Protein AF-A0A0F9K033-F1 (afdb_monomer_lite)

Organism: NCBI:txid412755

Foldseek 3Di:
DDPPPPPPVVVVVVVVVLVVLLVVLVVLVVQLVVCVVVVPLVSLLVSLVVLLVSLLVQDDPVLNVVVVVLNVVLVVVVVVVVVVCVVPVPDDDPVNVVSSVVSVVVSVVSCVVRVSHDDDPVVVVVVVVVPD

Radius of gyration: 19.51 Å; chains: 1; bounding box: 50×34×59 Å

Secondary structure (DSSP, 8-state):
-------HHHHHHHHHHHHHHHHHHHHHHHHHHHHHHTT-HHHHHHHHHHHHHHHHTTS-HHHHHHHHHHHHHHHHHHHHHHHHHTT-TT---HHHHHHHHHHHHHHHHHHHHTT-SPPPHHHHHHHTTTT-

Sequence (132 aa):
MKEDYFSFEGEQSEFNAAIATLMRIDKIKKAMAHATISNNYEMKFMILKSYYFELVGILKDEDEKEQNKKLKAITDNYFKYLVVLKKDKRFVSRGLVESFDEWEMELRNLEQKYGMNLPKKEDARFALMSTK

pLDDT: mean 78.83, std 16.29, range [37.22, 95.38]

Structure (mmCIF, N/CA/C/O backbone):
data_AF-A0A0F9K033-F1
#
_entry.id   AF-A0A0F9K033-F1
#
loop_
_atom_site.group_PDB
_atom_site.id
_atom_site.type_symbol
_atom_site.label_atom_id
_atom_site.label_alt_id
_atom_site.label_comp_id
_atom_site.label_asym_id
_atom_site.label_entity_id
_atom_site.label_seq_id
_atom_site.pdbx_PDB_ins_code
_atom_site.Cartn_x
_atom_site.Cartn_y
_atom_site.Cartn_z
_atom_site.occupancy
_atom_site.B_iso_or_equiv
_atom_site.auth_seq_id
_atom_site.auth_comp_id
_atom_site.auth_asym_id
_atom_site.auth_atom_id
_atom_site.pdbx_PDB_model_num
ATOM 1 N N . MET A 1 1 ? -35.128 8.870 34.242 1.00 40.56 1 MET A N 1
ATOM 2 C CA . MET A 1 1 ? -33.970 8.120 33.720 1.00 40.56 1 MET A CA 1
ATOM 3 C C . MET A 1 1 ? -34.102 8.116 32.213 1.00 40.56 1 MET A C 1
ATOM 5 O O . MET A 1 1 ? -35.165 7.741 31.740 1.00 40.56 1 MET A O 1
ATOM 9 N N . LYS A 1 2 ? -33.117 8.646 31.483 1.00 40.88 2 LYS A N 1
ATOM 10 C CA . LYS A 1 2 ? -33.047 8.457 30.031 1.00 40.88 2 LYS A CA 1
ATOM 11 C C . LYS A 1 2 ? -32.375 7.106 29.829 1.00 40.88 2 LYS A C 1
ATOM 13 O O . LYS A 1 2 ? -31.282 6.908 30.344 1.00 40.88 2 LYS A O 1
ATOM 18 N N . GLU A 1 3 ? -33.083 6.177 29.209 1.00 46.81 3 GLU A N 1
ATOM 19 C CA . GLU A 1 3 ? -32.511 4.906 28.787 1.00 46.81 3 GLU A CA 1
ATOM 20 C C . GLU A 1 3 ? -31.555 5.203 27.633 1.00 46.81 3 GLU A C 1
ATOM 22 O O . GLU A 1 3 ? -31.975 5.674 26.573 1.00 46.81 3 GLU A O 1
ATOM 27 N N . ASP A 1 4 ? -30.264 4.993 27.872 1.00 46.75 4 ASP A N 1
ATOM 28 C CA . ASP A 1 4 ? -29.248 4.973 26.831 1.00 46.75 4 ASP A CA 1
ATOM 29 C C . ASP A 1 4 ? -29.510 3.742 25.953 1.00 46.75 4 ASP A C 1
ATOM 31 O O . ASP A 1 4 ? -29.077 2.630 26.255 1.00 46.75 4 ASP A O 1
ATOM 35 N N . TYR A 1 5 ? -30.267 3.931 24.869 1.00 45.34 5 TYR A N 1
ATOM 36 C CA . TYR A 1 5 ? -30.338 2.972 23.769 1.00 45.34 5 TYR A CA 1
ATOM 37 C C . TYR A 1 5 ? -28.967 2.939 23.085 1.00 45.34 5 TYR A C 1
ATOM 39 O O . TYR A 1 5 ? -28.730 3.629 22.095 1.00 45.34 5 TYR A O 1
ATOM 47 N N . PHE A 1 6 ? -28.045 2.150 23.634 1.00 48.50 6 PHE A N 1
ATOM 48 C CA . PHE A 1 6 ? -26.858 1.686 22.924 1.00 48.50 6 PHE A CA 1
ATOM 49 C C . PHE A 1 6 ? -27.340 0.966 21.654 1.00 48.50 6 PHE A C 1
ATOM 51 O O . PHE A 1 6 ? -27.905 -0.128 21.725 1.00 48.50 6 PHE A O 1
ATOM 58 N N . SER A 1 7 ? -27.233 1.614 20.490 1.00 57.00 7 SER A N 1
ATOM 59 C CA . SER A 1 7 ? -27.769 1.069 19.243 1.00 57.00 7 SER A CA 1
ATOM 60 C C . SER A 1 7 ? -26.866 -0.056 18.739 1.00 57.00 7 SER A C 1
ATOM 62 O O . SER A 1 7 ? -25.903 0.182 18.010 1.00 57.00 7 SER A O 1
ATOM 64 N N . PHE A 1 8 ? -27.214 -1.283 19.112 1.00 57.59 8 PHE A N 1
ATOM 65 C CA . PHE A 1 8 ? -26.599 -2.540 18.674 1.00 57.59 8 PHE A CA 1
ATOM 66 C C . PHE A 1 8 ? -26.348 -2.614 17.149 1.00 57.59 8 PHE A C 1
ATOM 68 O O . PHE A 1 8 ? -25.375 -3.213 16.699 1.00 57.59 8 PHE A O 1
ATOM 75 N N . GLU A 1 9 ? -27.181 -1.951 16.339 1.00 62.56 9 GLU A N 1
ATOM 76 C CA . GLU A 1 9 ? -27.022 -1.872 14.878 1.00 62.56 9 GLU A CA 1
ATOM 77 C C . GLU A 1 9 ? -25.778 -1.084 14.426 1.00 62.56 9 GLU A C 1
ATOM 79 O O . GLU A 1 9 ? -25.149 -1.447 13.430 1.00 62.56 9 GLU A O 1
ATOM 84 N N . GLY A 1 10 ? -25.397 -0.028 15.154 1.00 68.25 10 GLY A N 1
ATOM 85 C CA . GLY A 1 10 ? -24.208 0.776 14.852 1.00 68.25 10 GLY A CA 1
ATOM 86 C C . GLY A 1 10 ? -22.922 -0.019 15.074 1.00 68.25 10 GLY A C 1
ATOM 87 O O . GLY A 1 10 ? -22.090 -0.118 14.175 1.00 68.25 10 GLY A O 1
ATOM 88 N N . GLU A 1 11 ? -22.824 -0.688 16.223 1.00 69.50 11 GLU A N 1
ATOM 89 C CA . GLU A 1 11 ? -21.682 -1.544 16.573 1.00 69.50 11 GLU A CA 1
ATOM 90 C C . GLU A 1 11 ? -21.543 -2.734 15.612 1.00 69.50 11 GLU A C 1
ATOM 92 O O . GLU A 1 11 ? -20.439 -3.086 15.189 1.00 69.50 11 GLU A O 1
ATOM 97 N N . GLN A 1 12 ? -22.663 -3.334 15.196 1.00 71.62 12 GLN A N 1
ATOM 98 C CA . GLN A 1 12 ? -22.655 -4.423 14.220 1.00 71.62 12 GLN A CA 1
ATOM 99 C C . GLN A 1 12 ? -22.209 -3.951 12.825 1.00 71.62 12 GLN A C 1
ATOM 101 O O . GLN A 1 12 ? -21.504 -4.677 12.118 1.00 71.62 12 GLN A O 1
ATOM 106 N N . SER A 1 13 ? -22.595 -2.738 12.422 1.00 75.56 13 SER A N 1
ATOM 107 C CA . SER A 1 13 ? -22.152 -2.121 11.166 1.00 75.56 13 SER A CA 1
ATOM 108 C C . SER A 1 13 ? -20.645 -1.846 11.172 1.00 75.56 13 SER A C 1
ATOM 110 O O . SER A 1 13 ? -19.942 -2.234 10.235 1.00 75.56 13 SER A O 1
ATOM 112 N N . GLU A 1 14 ? -20.128 -1.263 12.256 1.00 75.69 14 GLU A N 1
ATOM 113 C CA . GLU A 1 14 ? -18.697 -0.994 12.442 1.00 75.69 14 GLU A CA 1
ATOM 114 C C . GLU A 1 14 ? -17.869 -2.285 12.451 1.00 75.69 14 GLU A C 1
ATOM 116 O O . GLU A 1 14 ? -16.848 -2.381 11.763 1.00 75.69 14 GLU A O 1
ATOM 121 N N . PHE A 1 15 ? -18.350 -3.321 13.143 1.00 76.19 15 PHE A N 1
ATOM 122 C CA . PHE A 1 15 ? -17.725 -4.641 13.142 1.00 76.19 15 PHE A CA 1
ATOM 123 C C . PHE A 1 15 ? -17.668 -5.249 11.732 1.00 76.19 15 PHE A C 1
ATOM 125 O O . PHE A 1 15 ? -16.610 -5.692 11.278 1.00 76.19 15 PHE A O 1
ATOM 132 N N . ASN A 1 16 ? -18.783 -5.233 10.996 1.00 78.75 16 ASN A N 1
ATOM 133 C CA . ASN A 1 16 ? -18.834 -5.751 9.628 1.00 78.75 16 ASN A CA 1
ATOM 134 C C . ASN A 1 16 ? -17.913 -4.969 8.679 1.00 78.75 16 ASN A C 1
ATOM 136 O O . ASN A 1 16 ? -17.264 -5.570 7.817 1.00 78.75 16 ASN A O 1
ATOM 140 N N . ALA A 1 17 ? -17.820 -3.647 8.846 1.00 82.31 17 ALA A N 1
ATOM 141 C CA . ALA A 1 17 ? -16.908 -2.804 8.080 1.00 82.31 17 ALA A CA 1
ATOM 142 C C . ALA A 1 17 ? -15.441 -3.172 8.351 1.00 82.31 17 ALA A C 1
ATOM 144 O O . ALA A 1 17 ? -14.673 -3.346 7.401 1.00 82.31 17 ALA A O 1
ATOM 145 N N . ALA A 1 18 ? -15.071 -3.381 9.619 1.00 80.25 18 ALA A N 1
ATOM 146 C CA . ALA A 1 18 ? -13.731 -3.819 10.005 1.00 80.25 18 ALA A CA 1
ATOM 147 C C . ALA A 1 18 ? -13.375 -5.191 9.401 1.00 80.25 18 ALA A C 1
ATOM 149 O O . ALA A 1 18 ? -12.313 -5.347 8.793 1.00 80.25 18 ALA A O 1
ATOM 150 N N . ILE A 1 19 ? -14.286 -6.170 9.471 1.00 83.56 19 ILE A N 1
ATOM 151 C CA . ILE A 1 19 ? -14.098 -7.487 8.839 1.00 83.56 19 ILE A CA 1
ATOM 152 C C . ILE A 1 19 ? -13.938 -7.358 7.319 1.00 83.56 19 ILE A C 1
ATOM 154 O O . ILE A 1 19 ? -13.058 -7.991 6.729 1.00 83.56 19 ILE A O 1
ATOM 158 N N . ALA A 1 20 ? -14.746 -6.517 6.668 1.00 85.50 20 ALA A N 1
ATOM 159 C CA . ALA A 1 20 ? -14.642 -6.289 5.232 1.00 85.50 20 ALA A CA 1
ATOM 160 C C . ALA A 1 20 ? -13.279 -5.690 4.842 1.00 85.50 20 ALA A C 1
ATOM 162 O O . ALA A 1 20 ? -12.691 -6.131 3.853 1.00 85.50 20 ALA A O 1
ATOM 163 N N . THR A 1 21 ? -12.751 -4.741 5.622 1.00 85.81 21 THR A N 1
ATOM 164 C CA . THR A 1 21 ? -11.404 -4.172 5.433 1.00 85.81 21 THR A CA 1
ATOM 165 C C . THR A 1 21 ? -10.325 -5.246 5.530 1.00 85.81 21 THR A C 1
ATOM 167 O O . THR A 1 21 ? -9.523 -5.396 4.608 1.00 85.81 21 THR A O 1
ATOM 170 N N . LEU A 1 22 ? -10.366 -6.082 6.569 1.00 85.38 22 LEU A N 1
ATOM 171 C CA . LEU A 1 22 ? -9.427 -7.194 6.733 1.00 85.38 22 LEU A CA 1
ATOM 172 C C . LEU A 1 22 ? -9.460 -8.173 5.543 1.00 85.38 22 LEU A C 1
ATOM 174 O O . LEU A 1 22 ? -8.417 -8.598 5.039 1.00 85.38 22 LEU A O 1
ATOM 178 N N . MET A 1 23 ? -10.654 -8.499 5.038 1.00 86.25 23 MET A N 1
ATOM 179 C CA . MET A 1 23 ? -10.807 -9.343 3.848 1.00 86.25 23 MET A CA 1
ATOM 180 C C . MET A 1 23 ? -10.258 -8.681 2.575 1.00 86.25 23 MET A C 1
ATOM 182 O O . MET A 1 23 ? -9.719 -9.379 1.711 1.00 86.25 23 MET A O 1
ATOM 186 N N . ARG A 1 24 ? -10.403 -7.357 2.421 1.00 88.69 24 ARG A N 1
ATOM 187 C CA . ARG A 1 24 ? -9.832 -6.617 1.283 1.00 88.69 24 ARG A CA 1
ATOM 188 C C . ARG A 1 24 ? -8.308 -6.605 1.348 1.00 88.69 24 ARG A C 1
ATOM 190 O O . ARG A 1 24 ? -7.681 -6.918 0.337 1.00 88.69 24 ARG A O 1
ATOM 197 N N . ILE A 1 25 ? -7.722 -6.374 2.523 1.00 88.31 25 ILE A N 1
ATOM 198 C CA . ILE A 1 25 ? -6.269 -6.443 2.739 1.00 88.31 25 ILE A CA 1
ATOM 199 C C . ILE A 1 25 ? -5.715 -7.835 2.382 1.00 88.31 25 ILE A C 1
ATOM 201 O O . ILE A 1 25 ? -4.726 -7.940 1.656 1.00 88.31 25 ILE A O 1
ATOM 205 N N . ASP A 1 26 ? -6.371 -8.926 2.793 1.00 87.75 26 ASP A N 1
ATOM 206 C CA . ASP A 1 26 ? -5.960 -10.286 2.401 1.00 87.7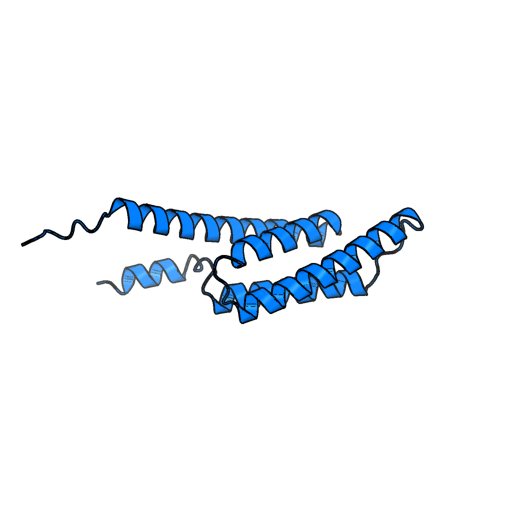5 26 ASP A CA 1
ATOM 207 C C . ASP A 1 26 ? -6.006 -10.510 0.878 1.00 87.75 26 ASP A C 1
ATOM 209 O O . ASP A 1 26 ? -5.060 -11.047 0.289 1.00 87.75 26 ASP A O 1
ATOM 213 N N . LYS A 1 27 ? -7.071 -10.049 0.210 1.00 89.25 27 LYS A N 1
ATOM 214 C CA . LYS A 1 27 ? -7.185 -10.121 -1.258 1.00 89.25 27 LYS A CA 1
ATOM 215 C C . LYS A 1 27 ? -6.093 -9.312 -1.958 1.00 89.25 27 LYS A C 1
ATOM 217 O O . LYS A 1 27 ? -5.523 -9.799 -2.934 1.00 89.25 27 LYS A O 1
ATOM 222 N N . ILE A 1 28 ? -5.780 -8.119 -1.454 1.00 90.00 28 ILE A N 1
ATOM 223 C CA . ILE A 1 28 ? -4.700 -7.263 -1.959 1.00 90.00 28 ILE A CA 1
ATOM 224 C C . ILE A 1 28 ? -3.359 -7.994 -1.873 1.00 90.00 28 ILE A C 1
ATOM 226 O O . ILE A 1 28 ? -2.654 -8.071 -2.876 1.00 90.00 28 ILE A O 1
ATOM 230 N N . LYS A 1 29 ? -3.033 -8.613 -0.731 1.00 87.94 29 LYS A N 1
ATOM 231 C CA . LYS A 1 29 ? -1.779 -9.371 -0.563 1.00 87.94 29 LYS A CA 1
ATOM 232 C C . LYS A 1 29 ? -1.670 -10.549 -1.535 1.00 87.94 29 LYS A C 1
ATOM 234 O O . LYS A 1 29 ? -0.604 -10.775 -2.108 1.00 87.94 29 LYS A O 1
ATOM 239 N N . LYS A 1 30 ? -2.770 -11.270 -1.778 1.00 88.75 30 LYS A N 1
ATOM 240 C CA . LYS A 1 30 ? -2.822 -12.340 -2.792 1.00 88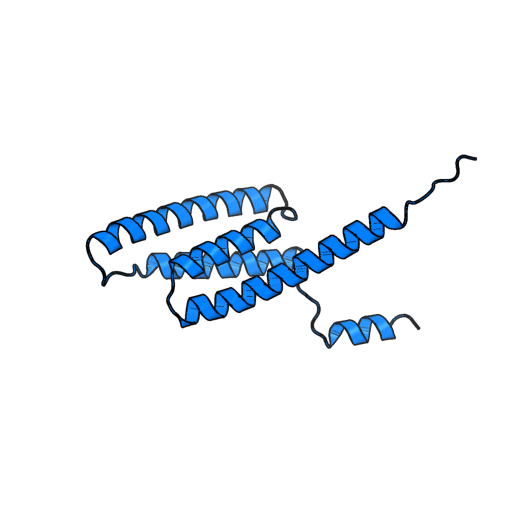.75 30 LYS A CA 1
ATOM 241 C C . LYS A 1 30 ? -2.597 -11.794 -4.202 1.00 88.75 30 LYS A C 1
ATOM 243 O O . LYS A 1 30 ? -1.780 -12.335 -4.943 1.00 88.75 30 LYS A O 1
ATOM 248 N N . ALA A 1 31 ? -3.274 -10.705 -4.564 1.00 87.94 31 ALA A N 1
ATOM 249 C CA . ALA A 1 31 ? -3.099 -10.058 -5.863 1.00 87.94 31 ALA A CA 1
ATOM 250 C C . ALA A 1 31 ? -1.663 -9.537 -6.057 1.00 87.94 31 ALA A C 1
ATOM 252 O O . ALA A 1 31 ? -1.103 -9.663 -7.145 1.00 87.94 31 ALA A O 1
ATOM 253 N N . MET A 1 32 ? -1.049 -9.004 -4.998 1.00 87.12 32 MET A N 1
ATOM 254 C CA . MET A 1 32 ? 0.323 -8.497 -5.013 1.00 87.12 32 MET A CA 1
ATOM 255 C C . MET A 1 32 ? 1.331 -9.605 -5.327 1.00 87.12 32 MET A C 1
ATOM 257 O O . MET A 1 32 ? 2.198 -9.417 -6.177 1.00 87.12 32 MET A O 1
ATOM 261 N N . ALA A 1 33 ? 1.160 -10.793 -4.736 1.00 84.38 33 ALA A N 1
ATOM 262 C CA . ALA A 1 33 ? 1.982 -11.959 -5.059 1.00 84.38 33 ALA A CA 1
ATOM 263 C C . ALA A 1 33 ? 1.896 -12.330 -6.554 1.00 84.38 33 ALA A C 1
ATOM 265 O O . ALA A 1 33 ? 2.919 -12.574 -7.193 1.00 84.38 33 ALA A O 1
ATOM 266 N N . HIS A 1 34 ? 0.695 -12.300 -7.145 1.00 84.19 34 HIS A N 1
ATOM 267 C CA . HIS A 1 34 ? 0.513 -12.543 -8.581 1.00 84.19 34 HIS A CA 1
ATOM 268 C C . HIS A 1 34 ? 1.157 -11.459 -9.463 1.00 84.19 34 HIS A C 1
ATOM 270 O O . HIS A 1 34 ? 1.770 -11.780 -10.486 1.00 84.19 34 HIS A O 1
ATOM 276 N N . ALA A 1 35 ? 1.051 -10.184 -9.081 1.00 81.94 35 ALA A N 1
ATOM 277 C CA . ALA A 1 35 ? 1.662 -9.076 -9.817 1.00 81.94 35 ALA A CA 1
ATOM 278 C C . ALA A 1 35 ? 3.198 -9.158 -9.813 1.00 81.94 35 ALA A C 1
ATOM 280 O O . ALA A 1 35 ? 3.829 -8.940 -10.848 1.00 81.94 35 ALA A O 1
ATOM 281 N N . THR A 1 36 ? 3.791 -9.547 -8.681 1.00 78.06 36 THR A N 1
ATOM 282 C CA . THR A 1 36 ? 5.238 -9.774 -8.559 1.00 78.06 36 THR A CA 1
ATOM 283 C C . THR A 1 36 ? 5.703 -10.936 -9.440 1.00 78.06 36 THR A C 1
ATOM 285 O O . THR A 1 36 ? 6.664 -10.778 -10.184 1.00 78.06 36 THR A O 1
ATOM 288 N N . ILE A 1 37 ? 4.993 -12.072 -9.446 1.00 80.06 37 ILE A N 1
ATOM 289 C CA . ILE A 1 37 ? 5.346 -13.233 -10.291 1.00 80.06 37 ILE A CA 1
ATOM 290 C C . ILE A 1 37 ? 5.258 -12.898 -11.788 1.00 80.06 37 ILE A C 1
ATOM 292 O O . ILE A 1 37 ? 6.080 -13.350 -12.582 1.00 80.06 37 ILE A O 1
ATOM 296 N N . SER A 1 38 ? 4.264 -12.102 -12.183 1.00 79.31 38 SER A N 1
ATOM 297 C CA . SER A 1 38 ? 4.039 -11.727 -13.585 1.00 79.31 38 SER A CA 1
ATOM 298 C C . SER A 1 38 ? 4.910 -10.563 -14.072 1.00 79.31 38 SER A C 1
ATOM 300 O O . SER A 1 38 ? 4.810 -10.195 -15.242 1.00 79.31 38 SER A O 1
ATOM 302 N N . ASN A 1 39 ? 5.756 -9.977 -13.211 1.00 77.50 39 ASN A N 1
ATOM 303 C CA . ASN A 1 39 ? 6.528 -8.759 -13.493 1.00 77.50 39 ASN A CA 1
ATOM 304 C C . ASN A 1 39 ? 5.667 -7.610 -14.060 1.00 77.50 39 ASN A C 1
ATOM 306 O O . ASN A 1 39 ? 6.138 -6.781 -14.842 1.00 77.50 39 ASN A O 1
ATOM 310 N N . ASN A 1 40 ? 4.388 -7.553 -13.679 1.00 84.88 40 ASN A N 1
ATOM 311 C CA . ASN A 1 40 ? 3.474 -6.514 -14.130 1.00 84.88 40 ASN A CA 1
ATOM 312 C C . ASN A 1 40 ? 3.560 -5.308 -13.184 1.00 84.88 40 ASN A C 1
ATOM 314 O O . ASN A 1 40 ? 2.840 -5.222 -12.189 1.00 84.88 40 ASN A O 1
ATOM 318 N N . TYR A 1 41 ? 4.465 -4.376 -13.489 1.00 84.38 41 TYR A N 1
ATOM 319 C CA . TYR A 1 41 ? 4.748 -3.212 -12.639 1.00 84.38 41 TYR A CA 1
ATOM 320 C C . TYR A 1 41 ? 3.593 -2.216 -12.538 1.00 84.38 41 TYR A C 1
ATOM 322 O O . TYR A 1 41 ? 3.437 -1.573 -11.504 1.00 84.38 41 TYR A O 1
ATOM 330 N N . GLU A 1 42 ? 2.772 -2.098 -13.581 1.00 87.06 42 GLU A N 1
ATOM 331 C CA . GLU A 1 42 ? 1.548 -1.294 -13.536 1.00 87.06 42 GLU A CA 1
ATOM 332 C C . GLU A 1 42 ? 0.558 -1.885 -12.533 1.00 87.06 42 GLU A C 1
ATOM 334 O O . GLU A 1 42 ? 0.090 -1.194 -11.628 1.00 87.06 42 GLU A O 1
ATOM 339 N N . MET A 1 43 ? 0.317 -3.192 -12.628 1.00 88.56 43 MET A N 1
ATOM 340 C CA . MET A 1 43 ? -0.536 -3.897 -11.681 1.00 88.56 43 MET A CA 1
ATOM 341 C C . MET A 1 43 ? 0.041 -3.842 -10.260 1.00 88.56 43 MET A C 1
ATOM 343 O O . MET A 1 43 ? -0.704 -3.591 -9.316 1.00 88.56 43 MET A O 1
ATOM 347 N N . LYS A 1 44 ? 1.362 -4.000 -10.094 1.00 89.56 44 LYS A N 1
ATOM 348 C CA . LYS A 1 44 ? 2.031 -3.903 -8.787 1.00 89.56 44 LYS A CA 1
ATOM 349 C C . LYS A 1 44 ? 1.856 -2.517 -8.163 1.00 89.56 44 LYS A C 1
ATOM 351 O O . LYS A 1 44 ? 1.474 -2.430 -6.998 1.00 89.56 44 LYS A O 1
ATOM 356 N N . PHE A 1 45 ? 2.049 -1.446 -8.935 1.00 91.75 45 PHE A N 1
ATOM 357 C CA . PHE A 1 45 ? 1.826 -0.075 -8.471 1.00 91.75 45 PHE A CA 1
ATOM 358 C C . PHE A 1 45 ? 0.375 0.155 -8.032 1.00 91.75 45 PHE A C 1
ATOM 360 O O . PHE A 1 45 ? 0.131 0.675 -6.943 1.00 91.75 45 PHE A O 1
ATOM 367 N N . MET A 1 46 ? -0.591 -0.278 -8.847 1.00 92.19 46 MET A N 1
ATOM 368 C CA . MET A 1 46 ? -2.015 -0.135 -8.533 1.00 92.19 46 MET A CA 1
ATOM 369 C C . MET A 1 46 ? -2.396 -0.886 -7.254 1.00 92.19 46 MET A C 1
ATOM 371 O O . MET A 1 46 ? -3.090 -0.328 -6.407 1.00 92.19 46 MET A O 1
ATOM 375 N N . ILE A 1 47 ? -1.899 -2.113 -7.072 1.00 93.44 47 ILE A N 1
ATOM 376 C CA . ILE A 1 47 ? -2.182 -2.916 -5.877 1.00 93.44 47 ILE A CA 1
ATOM 377 C C . ILE A 1 47 ? -1.517 -2.315 -4.631 1.00 93.44 47 ILE A C 1
ATOM 379 O O . I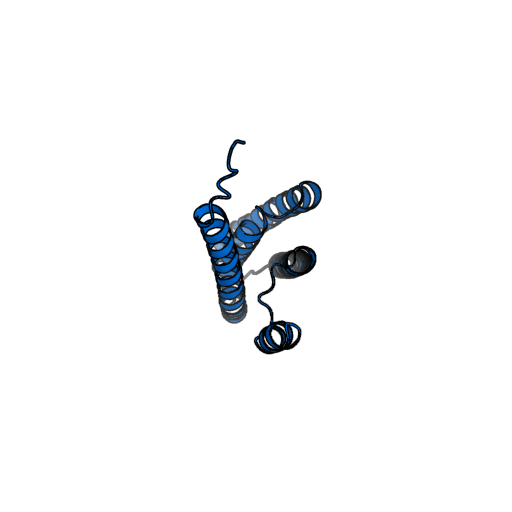LE A 1 47 ? -2.160 -2.266 -3.585 1.00 93.44 47 ILE A O 1
ATOM 383 N N . LEU A 1 48 ? -0.278 -1.815 -4.721 1.00 93.31 48 LEU A N 1
ATOM 384 C CA . LEU A 1 48 ? 0.384 -1.119 -3.606 1.00 93.31 48 LEU A CA 1
ATOM 385 C C . LEU A 1 48 ? -0.383 0.133 -3.182 1.00 93.31 48 LEU A C 1
ATOM 387 O O . LEU A 1 48 ? -0.598 0.366 -1.994 1.00 93.31 48 LEU A O 1
ATOM 391 N N . LYS A 1 49 ? -0.866 0.908 -4.154 1.00 94.75 49 LYS A N 1
ATOM 392 C CA . LYS A 1 49 ? -1.689 2.087 -3.887 1.00 94.75 49 LYS A CA 1
ATOM 393 C C . LYS A 1 49 ? -3.014 1.713 -3.217 1.00 94.75 49 LYS A C 1
ATOM 395 O O . LYS A 1 49 ? -3.406 2.362 -2.252 1.00 94.75 49 LYS A O 1
ATOM 400 N N . SER A 1 50 ? -3.684 0.660 -3.690 1.00 93.75 50 SER A N 1
ATOM 401 C CA . SER A 1 50 ? -4.878 0.122 -3.028 1.00 93.75 50 SER A CA 1
ATOM 402 C C . SER A 1 50 ? -4.577 -0.342 -1.607 1.00 93.75 50 SER A C 1
ATOM 404 O O . SER A 1 50 ? -5.377 -0.085 -0.715 1.00 93.75 50 SER A O 1
ATOM 406 N N . TYR A 1 51 ? -3.422 -0.974 -1.382 1.00 94.25 51 TYR A N 1
ATOM 407 C CA . TYR A 1 51 ? -3.024 -1.408 -0.051 1.00 94.25 51 TYR A CA 1
ATOM 408 C C . TYR A 1 51 ? -2.905 -0.223 0.906 1.00 94.25 51 TYR A C 1
ATOM 410 O O . TYR A 1 51 ? -3.533 -0.218 1.960 1.00 94.25 51 TYR A O 1
ATOM 418 N N . TYR A 1 52 ? -2.184 0.819 0.494 1.00 94.88 52 TYR A N 1
ATOM 419 C CA . TYR A 1 52 ? -2.064 2.055 1.258 1.00 94.88 52 TYR A CA 1
ATOM 420 C C . TYR A 1 52 ? -3.428 2.673 1.609 1.00 94.88 52 TYR A C 1
ATOM 422 O O . TYR A 1 52 ? -3.646 3.042 2.761 1.00 94.88 52 TYR A O 1
ATOM 430 N N . PHE A 1 53 ? -4.368 2.743 0.661 1.00 93.12 53 PHE A N 1
ATOM 431 C CA . PHE A 1 53 ? -5.688 3.324 0.927 1.00 93.12 53 PHE A CA 1
ATOM 432 C C . PHE A 1 53 ? -6.548 2.516 1.900 1.00 93.12 53 PHE A C 1
ATOM 434 O O . PHE A 1 53 ? -7.357 3.109 2.606 1.00 93.12 53 PHE A O 1
ATOM 441 N N . GLU A 1 54 ? -6.379 1.196 1.980 1.00 91.50 54 GLU A N 1
ATOM 442 C CA . GLU A 1 54 ? -7.044 0.417 3.033 1.00 91.50 54 GLU A CA 1
ATOM 443 C C . GLU A 1 54 ? -6.440 0.702 4.416 1.00 91.50 54 GLU A C 1
ATOM 445 O O . GLU A 1 54 ? -7.145 0.612 5.417 1.00 91.50 54 GLU A O 1
ATOM 450 N N . LEU A 1 55 ? -5.155 1.074 4.489 1.00 90.44 55 LEU A N 1
ATOM 451 C CA . LEU A 1 55 ? -4.506 1.426 5.754 1.00 90.44 55 LEU A CA 1
ATOM 452 C C . LEU A 1 55 ? -4.816 2.863 6.198 1.00 90.44 55 LEU A C 1
ATOM 454 O O . LEU A 1 55 ? -4.932 3.107 7.396 1.00 90.44 55 LEU A O 1
ATOM 458 N N . VAL A 1 56 ? -4.941 3.810 5.258 1.00 89.94 56 VAL A N 1
ATOM 459 C CA . VAL A 1 56 ? -4.899 5.256 5.552 1.00 89.94 56 VAL A CA 1
ATOM 460 C C . VAL A 1 56 ? -5.929 5.708 6.584 1.00 89.94 56 VAL A C 1
ATOM 462 O O . VAL A 1 56 ? -5.593 6.501 7.451 1.00 89.94 56 VAL A O 1
ATOM 465 N N . GLY A 1 57 ? -7.142 5.145 6.565 1.00 83.00 57 GLY A N 1
ATOM 466 C CA . GLY A 1 57 ? -8.211 5.522 7.497 1.00 83.00 57 GLY A CA 1
ATOM 467 C C . GLY A 1 57 ? -7.943 5.160 8.963 1.00 83.00 57 GLY A C 1
ATOM 468 O O . GLY A 1 57 ? -8.748 5.494 9.825 1.00 83.00 57 GLY A O 1
ATOM 469 N N . ILE A 1 58 ? -6.852 4.440 9.239 1.00 86.25 58 ILE A N 1
ATOM 470 C CA . ILE A 1 58 ? -6.515 3.880 10.554 1.00 86.25 58 ILE A CA 1
ATOM 471 C C . ILE A 1 58 ? -5.115 4.334 11.004 1.00 86.25 58 ILE A C 1
ATOM 473 O O . ILE A 1 58 ? -4.760 4.212 12.178 1.00 86.25 58 ILE A O 1
ATOM 477 N N . LEU A 1 59 ? -4.310 4.885 10.090 1.00 90.50 59 LEU A N 1
ATOM 478 C CA . LEU A 1 59 ? -2.999 5.430 10.421 1.00 90.50 59 LEU A CA 1
ATOM 479 C C . LEU A 1 59 ? -3.141 6.684 11.290 1.00 90.50 59 LEU A C 1
ATOM 481 O O . LEU A 1 59 ? -4.051 7.488 11.120 1.00 90.50 59 LEU A O 1
ATOM 485 N N . LYS A 1 60 ? -2.190 6.882 12.204 1.00 91.94 60 LYS A N 1
ATOM 486 C CA . LYS A 1 60 ? -2.011 8.176 12.874 1.00 91.94 60 LYS A CA 1
ATOM 487 C C . LYS A 1 60 ? -1.407 9.191 11.904 1.00 91.94 60 LYS A C 1
ATOM 489 O O . LYS A 1 60 ? -0.598 8.814 11.057 1.00 91.94 60 LYS A O 1
ATOM 494 N N . ASP A 1 61 ? -1.694 10.475 12.121 1.00 91.75 61 ASP A N 1
ATOM 495 C CA . ASP A 1 61 ? -1.242 11.604 11.291 1.00 91.75 61 ASP A CA 1
ATOM 496 C C . ASP A 1 61 ? 0.237 11.554 10.882 1.00 91.75 61 ASP A C 1
ATOM 498 O O . ASP A 1 61 ? 0.587 11.919 9.761 1.00 91.75 61 ASP A O 1
ATOM 502 N N . GLU A 1 62 ? 1.133 11.152 11.786 1.00 93.62 62 GLU A N 1
ATOM 503 C CA . GLU A 1 62 ? 2.572 11.073 11.504 1.00 93.62 62 GLU A CA 1
ATOM 504 C C . GLU A 1 62 ? 2.903 9.969 10.495 1.00 93.62 62 GLU A C 1
ATOM 506 O O . GLU A 1 62 ? 3.613 10.221 9.517 1.00 93.62 62 GLU A O 1
ATOM 511 N N . ASP A 1 63 ? 2.348 8.770 10.699 1.00 94.31 63 ASP A N 1
ATOM 512 C CA . ASP A 1 63 ? 2.524 7.643 9.785 1.00 94.31 63 ASP A CA 1
ATOM 513 C C . ASP A 1 63 ? 1.860 7.957 8.438 1.00 94.31 63 ASP A C 1
ATOM 515 O O . ASP A 1 63 ? 2.461 7.742 7.389 1.00 94.31 63 ASP A O 1
ATOM 519 N N . GLU A 1 64 ? 0.653 8.531 8.445 1.00 94.44 64 GLU A N 1
ATOM 520 C CA . GLU A 1 64 ? -0.042 8.933 7.222 1.00 94.44 64 GLU A CA 1
ATOM 521 C C . GLU A 1 64 ? 0.756 9.977 6.427 1.00 94.44 64 GLU A C 1
ATOM 523 O O . GLU A 1 64 ? 0.917 9.839 5.211 1.00 94.44 64 GLU A O 1
ATOM 528 N N . LYS A 1 65 ? 1.288 11.016 7.087 1.00 94.81 65 LYS A N 1
ATOM 529 C CA . LYS A 1 65 ? 2.127 12.035 6.434 1.00 94.81 65 LYS A CA 1
ATOM 530 C C . LYS A 1 65 ? 3.355 11.413 5.790 1.00 94.81 65 LYS A C 1
ATOM 532 O O . LYS A 1 65 ? 3.714 11.799 4.677 1.00 94.81 65 LYS A O 1
ATOM 537 N N . GLU A 1 66 ? 4.000 10.472 6.468 1.00 95.06 66 GLU A N 1
ATOM 538 C CA . GLU A 1 66 ? 5.168 9.791 5.923 1.00 95.06 66 GLU A CA 1
ATOM 539 C C . GLU A 1 66 ? 4.802 8.922 4.716 1.00 95.06 66 GLU A C 1
ATOM 541 O O . GLU A 1 66 ? 5.432 9.024 3.661 1.00 95.06 66 GLU A O 1
ATOM 546 N N . GLN A 1 67 ? 3.715 8.157 4.807 1.00 95.38 67 GLN A N 1
ATOM 547 C CA . GLN A 1 67 ? 3.241 7.336 3.695 1.00 95.38 67 GLN A CA 1
ATOM 548 C C . GLN A 1 67 ? 2.777 8.174 2.494 1.00 95.38 67 GLN A C 1
ATOM 550 O O . GLN A 1 67 ? 3.033 7.798 1.351 1.00 95.38 67 GLN A O 1
ATOM 555 N N . ASN A 1 68 ? 2.206 9.359 2.715 1.00 94.38 68 ASN A N 1
ATOM 556 C CA . ASN A 1 68 ? 1.879 10.305 1.646 1.00 94.38 68 ASN A CA 1
ATOM 557 C C . ASN A 1 68 ? 3.125 10.804 0.894 1.00 94.38 68 ASN A C 1
ATOM 559 O O . ASN A 1 68 ? 3.110 10.911 -0.338 1.00 94.38 68 ASN A O 1
ATOM 563 N N . LYS A 1 69 ? 4.235 11.074 1.600 1.00 94.50 69 LYS A N 1
ATOM 564 C CA . LYS A 1 69 ? 5.510 11.420 0.942 1.00 94.50 69 LYS A CA 1
ATOM 565 C C . LYS A 1 69 ? 6.019 10.262 0.085 1.00 94.50 69 LYS A C 1
ATOM 567 O O . LYS A 1 69 ? 6.477 10.497 -1.035 1.00 94.50 69 LYS A O 1
ATOM 572 N N . LYS A 1 70 ? 5.911 9.025 0.579 1.00 92.94 70 LYS A N 1
ATOM 573 C CA . LYS A 1 70 ? 6.340 7.823 -0.155 1.00 92.94 70 LYS A CA 1
ATOM 574 C C . LYS A 1 70 ? 5.482 7.557 -1.376 1.00 92.94 70 LYS A C 1
ATOM 576 O O . LYS A 1 70 ? 6.031 7.367 -2.458 1.00 92.94 70 LYS A O 1
ATOM 581 N N . LEU A 1 71 ? 4.159 7.664 -1.246 1.00 94.62 71 LEU A N 1
ATOM 582 C CA . LEU A 1 71 ? 3.235 7.582 -2.374 1.00 94.62 71 LEU A CA 1
ATOM 583 C C . LEU A 1 71 ? 3.635 8.567 -3.478 1.00 94.62 71 LEU A C 1
ATOM 585 O O . LEU A 1 71 ? 3.691 8.183 -4.647 1.00 94.62 71 LEU A O 1
ATOM 589 N N . LYS A 1 72 ? 3.960 9.817 -3.121 1.00 94.06 72 LYS A N 1
ATOM 590 C CA . LYS A 1 72 ? 4.433 10.818 -4.085 1.00 94.06 72 LYS A CA 1
ATOM 591 C C . LYS A 1 72 ? 5.738 10.385 -4.761 1.00 94.06 72 LYS A C 1
ATOM 593 O O . LYS A 1 72 ? 5.790 10.338 -5.986 1.00 94.06 72 LYS A O 1
ATOM 598 N N . ALA A 1 73 ? 6.758 10.017 -3.986 1.00 91.25 73 ALA A N 1
ATOM 599 C CA .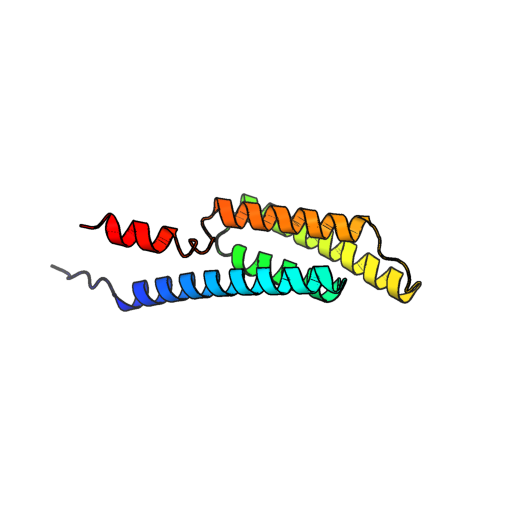 ALA A 1 73 ? 8.059 9.607 -4.522 1.00 91.25 73 ALA A CA 1
ATOM 600 C C . ALA A 1 73 ? 7.957 8.394 -5.467 1.00 91.25 73 ALA A C 1
ATOM 602 O O . ALA A 1 73 ? 8.562 8.369 -6.539 1.00 91.25 73 ALA A O 1
ATOM 603 N N . ILE A 1 74 ? 7.145 7.404 -5.099 1.00 90.06 74 ILE A N 1
ATOM 604 C CA . ILE A 1 74 ? 6.925 6.187 -5.886 1.00 90.06 74 ILE A CA 1
ATOM 605 C C . ILE A 1 74 ? 6.132 6.490 -7.151 1.00 90.06 74 ILE A C 1
ATOM 607 O O . ILE A 1 74 ? 6.463 5.975 -8.217 1.00 90.06 74 ILE A O 1
ATOM 611 N N . THR A 1 75 ? 5.132 7.366 -7.057 1.00 91.19 75 THR A N 1
ATOM 612 C CA . THR A 1 75 ? 4.384 7.850 -8.221 1.00 91.19 75 THR A CA 1
ATOM 613 C C . THR A 1 75 ? 5.318 8.556 -9.207 1.00 91.19 75 THR A C 1
ATOM 615 O O . THR A 1 75 ? 5.286 8.254 -10.399 1.00 91.19 75 THR A O 1
ATOM 618 N N . ASP A 1 76 ? 6.210 9.425 -8.724 1.00 89.75 76 ASP A N 1
ATOM 619 C CA . ASP A 1 76 ? 7.195 10.117 -9.562 1.00 89.75 76 ASP A CA 1
ATOM 620 C C . ASP A 1 76 ? 8.169 9.131 -10.232 1.00 89.75 76 ASP A C 1
ATOM 622 O O . ASP A 1 76 ? 8.461 9.245 -11.428 1.00 89.75 76 ASP A O 1
ATOM 626 N N . ASN A 1 77 ? 8.654 8.129 -9.492 1.00 86.44 77 ASN A N 1
ATOM 627 C CA . ASN A 1 77 ? 9.518 7.074 -10.030 1.00 86.44 77 ASN A CA 1
ATOM 628 C C . ASN A 1 77 ? 8.795 6.211 -11.075 1.00 86.44 77 ASN A C 1
ATOM 630 O O . ASN A 1 77 ? 9.371 5.897 -12.120 1.00 86.44 77 ASN A O 1
ATOM 634 N N . TYR A 1 78 ? 7.524 5.882 -10.841 1.00 88.69 78 TYR A N 1
ATOM 635 C CA . TYR A 1 78 ? 6.694 5.142 -11.786 1.00 88.69 78 TYR A CA 1
ATOM 636 C C . TYR A 1 78 ? 6.420 5.948 -13.066 1.00 88.69 78 TYR A C 1
ATOM 638 O O . TYR A 1 78 ? 6.553 5.420 -14.171 1.00 88.69 78 TYR A O 1
ATOM 646 N N . PHE A 1 79 ? 6.138 7.250 -12.961 1.00 87.12 79 PHE A N 1
ATOM 647 C CA . PHE A 1 79 ? 5.992 8.112 -14.137 1.00 87.12 79 PHE A CA 1
ATOM 648 C C . PHE A 1 79 ? 7.279 8.196 -14.959 1.00 87.12 79 PHE A C 1
ATOM 650 O O . PHE A 1 79 ? 7.229 8.084 -16.187 1.00 87.12 79 PHE A O 1
ATOM 657 N N . LYS A 1 80 ? 8.440 8.336 -14.307 1.00 84.00 80 LYS A N 1
ATOM 658 C CA . LYS A 1 80 ? 9.740 8.285 -14.998 1.00 84.00 80 LYS A CA 1
ATOM 659 C C . LYS A 1 80 ? 9.911 6.964 -15.747 1.00 84.00 80 LYS A C 1
ATOM 661 O O . LYS A 1 80 ? 10.307 6.980 -16.910 1.00 84.00 80 LYS A O 1
ATOM 666 N N . TYR A 1 81 ? 9.557 5.842 -15.122 1.00 82.88 81 TYR A N 1
ATOM 667 C CA . TYR A 1 81 ? 9.570 4.531 -15.768 1.00 82.88 81 TYR A CA 1
ATOM 668 C C . TYR A 1 81 ? 8.663 4.472 -17.002 1.00 82.88 81 TYR A C 1
ATOM 670 O O . TYR A 1 81 ? 9.124 4.051 -18.059 1.00 82.88 81 TYR A O 1
ATOM 678 N N . LEU A 1 82 ? 7.423 4.964 -16.925 1.00 83.06 82 LEU A N 1
ATOM 679 C CA . LEU A 1 82 ? 6.516 5.006 -18.079 1.00 83.06 82 LEU A CA 1
ATOM 680 C C . LEU A 1 82 ? 7.076 5.843 -19.239 1.00 83.06 82 LEU A C 1
ATOM 682 O O . LEU A 1 82 ? 6.940 5.467 -20.405 1.00 83.06 82 LEU A O 1
ATOM 686 N N . VAL A 1 83 ? 7.718 6.974 -18.935 1.00 81.38 83 VAL A N 1
ATOM 687 C CA . VAL A 1 83 ? 8.365 7.826 -19.945 1.00 81.38 83 VAL A CA 1
ATOM 688 C C . VAL A 1 83 ? 9.555 7.113 -20.593 1.00 81.38 83 VAL A C 1
ATOM 690 O O . VAL A 1 83 ? 9.736 7.221 -21.807 1.00 81.38 83 VAL A O 1
ATOM 693 N N . VAL A 1 84 ? 10.348 6.373 -19.812 1.00 76.31 84 VAL A N 1
ATOM 694 C CA . VAL A 1 84 ? 11.498 5.603 -20.312 1.00 76.31 84 VAL A CA 1
ATOM 695 C C . VAL A 1 84 ? 11.046 4.388 -21.120 1.00 76.31 84 VAL A C 1
ATOM 697 O O . VAL A 1 84 ? 11.540 4.214 -22.225 1.00 76.31 84 VAL A O 1
ATOM 700 N N . LEU A 1 85 ? 10.059 3.615 -20.660 1.00 69.31 85 LEU A N 1
ATOM 701 C CA . LEU A 1 85 ? 9.489 2.475 -21.393 1.00 69.31 85 LEU A CA 1
ATOM 702 C C . LEU A 1 85 ? 8.981 2.850 -22.787 1.00 69.31 85 LEU A C 1
ATOM 704 O O . LEU A 1 85 ? 9.139 2.089 -23.741 1.00 69.31 85 LEU A O 1
ATOM 708 N N . LYS A 1 86 ? 8.350 4.026 -22.910 1.00 63.22 86 LYS A N 1
ATOM 709 C CA . LYS A 1 86 ? 7.890 4.548 -24.205 1.00 63.22 86 LYS A CA 1
ATOM 710 C C . LYS A 1 86 ? 9.046 4.815 -25.174 1.00 63.22 86 LYS A C 1
ATOM 712 O O . LYS A 1 86 ? 8.812 4.854 -26.378 1.00 63.22 86 LYS A O 1
ATOM 717 N N . LYS A 1 87 ? 10.267 4.996 -24.663 1.00 64.81 87 LYS A N 1
ATOM 718 C CA . LYS A 1 87 ? 11.490 5.219 -25.445 1.00 64.81 87 LYS A CA 1
ATOM 719 C C . LYS A 1 87 ? 12.321 3.941 -25.617 1.00 64.81 87 LYS A C 1
ATOM 721 O O . LYS A 1 87 ? 12.895 3.752 -26.682 1.00 64.81 87 LYS A O 1
ATOM 726 N N . ASP A 1 88 ? 12.351 3.059 -24.618 1.00 65.44 88 ASP A N 1
ATOM 727 C CA . ASP A 1 88 ? 13.046 1.770 -24.640 1.00 65.44 88 ASP A CA 1
ATOM 728 C C . ASP A 1 88 ? 12.267 0.710 -23.841 1.00 65.44 88 ASP A C 1
ATOM 730 O O . ASP A 1 88 ? 12.206 0.732 -22.611 1.00 65.44 88 ASP A O 1
ATOM 734 N N . LYS A 1 89 ? 11.687 -0.261 -24.557 1.00 59.12 89 LYS A N 1
ATOM 735 C CA . LYS A 1 89 ? 10.844 -1.324 -23.984 1.00 59.12 89 LYS A CA 1
ATOM 736 C C . LYS A 1 89 ? 11.608 -2.339 -23.125 1.00 59.12 89 LYS A C 1
ATOM 738 O O . LYS A 1 89 ? 10.976 -3.211 -22.536 1.00 59.12 89 LYS A O 1
ATOM 743 N N . ARG A 1 90 ? 12.943 -2.281 -23.078 1.00 60.12 90 ARG A N 1
ATOM 744 C CA . ARG A 1 90 ? 13.777 -3.255 -22.351 1.00 60.12 90 ARG A CA 1
ATOM 745 C C . ARG A 1 90 ? 14.243 -2.769 -20.984 1.00 60.12 90 ARG A C 1
ATOM 747 O O . ARG A 1 90 ? 14.912 -3.522 -20.281 1.00 60.12 90 ARG A O 1
ATOM 754 N N . PHE A 1 91 ? 13.900 -1.543 -20.591 1.00 61.47 91 PHE A N 1
ATOM 755 C CA . PHE A 1 91 ? 14.432 -0.960 -19.368 1.00 61.47 91 PHE A CA 1
ATOM 756 C C . PHE A 1 91 ? 13.424 -1.008 -18.220 1.00 61.47 91 PHE A C 1
ATOM 758 O O . PHE A 1 91 ? 12.451 -0.257 -18.183 1.00 61.47 91 PHE A O 1
ATOM 765 N N . VAL A 1 92 ? 13.700 -1.865 -17.242 1.00 62.81 92 VAL A N 1
ATOM 766 C CA . VAL A 1 92 ? 13.166 -1.731 -15.885 1.00 62.81 92 VAL A CA 1
ATOM 767 C C . VAL A 1 92 ? 14.308 -1.215 -15.029 1.00 62.81 92 VAL A C 1
ATOM 769 O O . VAL A 1 92 ? 15.354 -1.859 -14.941 1.00 62.81 92 VAL A O 1
ATOM 772 N N . SER A 1 93 ? 14.142 -0.043 -14.414 1.00 70.00 93 SER A N 1
ATOM 773 C CA . SER A 1 93 ? 15.155 0.436 -13.481 1.00 70.00 93 SER A CA 1
ATOM 774 C C . SER A 1 93 ? 15.085 -0.415 -12.214 1.00 70.00 93 SER A C 1
ATOM 776 O O . SER A 1 93 ? 14.035 -0.529 -11.584 1.00 70.00 93 SER A O 1
ATOM 778 N N . ARG A 1 94 ? 16.219 -1.000 -11.823 1.00 75.94 94 ARG A N 1
ATOM 779 C CA . ARG A 1 94 ? 16.380 -1.700 -10.541 1.00 75.94 94 ARG A CA 1
ATOM 780 C C . ARG A 1 94 ? 15.818 -0.880 -9.365 1.00 75.94 94 ARG A C 1
ATOM 782 O O . ARG A 1 94 ? 15.109 -1.425 -8.530 1.00 75.9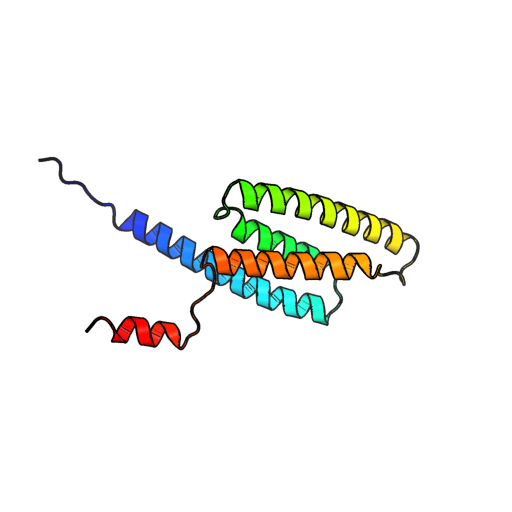4 94 ARG A O 1
ATOM 789 N N . GLY A 1 95 ? 16.010 0.441 -9.399 1.00 80.75 95 GLY A N 1
ATOM 790 C CA . GLY A 1 95 ? 15.486 1.356 -8.385 1.00 80.75 95 GLY A CA 1
ATOM 791 C C . GLY A 1 95 ? 13.955 1.442 -8.296 1.00 80.75 95 GLY A C 1
ATOM 792 O O . GLY A 1 95 ? 13.445 1.714 -7.215 1.00 80.75 95 GLY A O 1
ATOM 793 N N . LEU A 1 96 ? 13.196 1.196 -9.377 1.00 84.19 96 LEU A N 1
ATOM 794 C CA . LEU A 1 96 ? 11.727 1.142 -9.289 1.00 84.19 96 LEU A CA 1
ATOM 795 C C . LEU A 1 96 ? 11.273 -0.101 -8.523 1.00 84.19 96 LEU A C 1
ATOM 797 O O . LEU A 1 96 ? 10.376 -0.015 -7.689 1.00 84.19 96 LEU A O 1
ATOM 801 N N . VAL A 1 97 ? 11.897 -1.244 -8.819 1.00 83.94 97 VAL A N 1
ATOM 802 C CA . VAL A 1 97 ? 11.586 -2.517 -8.161 1.00 83.94 97 VAL A CA 1
ATOM 803 C C . VAL A 1 97 ? 11.896 -2.421 -6.672 1.00 83.94 97 VAL A C 1
ATOM 805 O O . VAL A 1 97 ? 11.020 -2.704 -5.862 1.00 83.94 97 VAL A O 1
ATOM 808 N N . GLU A 1 98 ? 13.082 -1.911 -6.331 1.00 87.44 98 GLU A N 1
ATOM 809 C CA . GLU A 1 98 ? 13.499 -1.666 -4.945 1.00 87.44 98 GLU A CA 1
ATOM 810 C C . GLU A 1 98 ? 12.523 -0.714 -4.231 1.00 87.44 98 GLU A C 1
ATOM 812 O O . GLU A 1 98 ? 12.048 -1.035 -3.148 1.00 87.44 98 GLU A O 1
ATOM 817 N N . SER A 1 99 ? 12.102 0.383 -4.880 1.00 89.19 99 SER A N 1
ATOM 818 C CA . SER A 1 99 ? 11.119 1.318 -4.298 1.00 89.19 99 SER A CA 1
ATOM 819 C C . SER A 1 99 ? 9.761 0.662 -4.005 1.00 89.19 99 SER A C 1
ATOM 821 O O . SER A 1 99 ? 9.099 1.012 -3.029 1.00 89.19 99 SER A O 1
ATOM 823 N N . PHE A 1 100 ? 9.306 -0.258 -4.862 1.00 90.81 100 PHE A N 1
ATOM 824 C CA . PHE A 1 100 ? 8.058 -0.989 -4.635 1.00 90.81 100 PHE A CA 1
ATOM 825 C C . PHE A 1 100 ? 8.184 -1.995 -3.490 1.00 90.81 100 PHE A C 1
ATOM 827 O O . PHE A 1 100 ? 7.268 -2.085 -2.677 1.00 90.81 100 PHE A O 1
ATOM 834 N N . ASP A 1 101 ? 9.293 -2.732 -3.427 1.00 89.75 101 ASP A N 1
ATOM 835 C CA . ASP A 1 101 ? 9.529 -3.742 -2.390 1.00 89.75 101 ASP A CA 1
ATOM 836 C C . ASP A 1 101 ? 9.707 -3.097 -1.008 1.00 89.75 101 ASP A C 1
ATOM 838 O O . ASP A 1 101 ? 9.129 -3.560 -0.023 1.00 89.75 101 ASP A O 1
ATOM 842 N N . GLU A 1 102 ? 10.445 -1.986 -0.931 1.00 92.12 102 GLU A N 1
ATOM 843 C CA . GLU A 1 102 ? 10.605 -1.203 0.299 1.00 92.12 102 GLU A CA 1
ATOM 844 C C . GLU A 1 102 ? 9.257 -0.707 0.822 1.00 92.12 102 GLU A C 1
ATOM 846 O O . GLU A 1 102 ? 8.922 -0.908 1.992 1.00 92.12 102 GLU A O 1
ATOM 851 N N . TRP A 1 103 ? 8.442 -0.114 -0.053 1.00 94.62 103 TRP A N 1
ATOM 852 C CA . TRP A 1 103 ? 7.140 0.396 0.359 1.00 94.62 103 TRP A CA 1
ATOM 853 C C . TRP A 1 103 ? 6.176 -0.718 0.756 1.00 94.62 103 TRP A C 1
ATOM 855 O O . TRP A 1 103 ? 5.454 -0.580 1.741 1.00 94.62 103 TRP A O 1
ATOM 865 N N . GLU A 1 104 ? 6.199 -1.852 0.052 1.00 93.19 104 GLU A N 1
ATOM 866 C CA . GLU A 1 104 ? 5.432 -3.032 0.447 1.00 93.19 104 GLU A CA 1
ATOM 867 C C . GLU A 1 104 ? 5.759 -3.462 1.883 1.00 93.19 104 GLU A C 1
ATOM 869 O O . GLU A 1 104 ? 4.848 -3.674 2.690 1.00 93.19 104 GLU A O 1
ATOM 874 N N . MET A 1 105 ? 7.050 -3.602 2.208 1.00 93.00 105 MET A N 1
ATOM 875 C CA . MET A 1 105 ? 7.489 -4.013 3.544 1.00 93.00 105 MET A CA 1
ATOM 876 C C . MET A 1 105 ? 7.014 -3.039 4.619 1.00 93.00 105 MET A C 1
ATOM 878 O O . MET A 1 105 ? 6.570 -3.458 5.686 1.00 93.00 105 MET A O 1
ATOM 882 N N . GLU A 1 106 ? 7.052 -1.742 4.342 1.00 93.69 106 GLU A N 1
ATOM 883 C CA . GLU A 1 106 ? 6.576 -0.736 5.285 1.00 93.69 106 GLU A CA 1
ATOM 884 C C . GLU A 1 106 ? 5.072 -0.788 5.510 1.00 93.69 106 GLU A C 1
ATOM 886 O O . GLU A 1 106 ? 4.631 -0.731 6.657 1.00 93.69 106 GLU A O 1
ATOM 891 N N . LEU A 1 107 ? 4.282 -0.955 4.448 1.00 93.75 107 LEU A N 1
ATOM 892 C CA . LEU A 1 107 ? 2.835 -1.121 4.573 1.00 93.75 107 LEU A CA 1
ATOM 893 C C . LEU A 1 107 ? 2.496 -2.382 5.384 1.00 93.75 107 LEU A C 1
ATOM 895 O O . LEU A 1 107 ? 1.587 -2.347 6.206 1.00 93.75 107 LEU A O 1
ATOM 899 N N . ARG A 1 108 ? 3.266 -3.470 5.242 1.00 91.50 108 ARG A N 1
ATOM 900 C CA . ARG A 1 108 ? 3.141 -4.670 6.095 1.00 91.50 108 ARG A CA 1
ATOM 901 C C . ARG A 1 108 ? 3.514 -4.403 7.554 1.00 91.50 108 ARG A C 1
ATOM 903 O O . ARG A 1 108 ? 2.847 -4.904 8.456 1.00 91.50 108 ARG A O 1
ATOM 910 N N . ASN A 1 109 ? 4.549 -3.607 7.806 1.00 91.94 109 ASN A N 1
ATOM 911 C CA . ASN A 1 109 ? 4.919 -3.222 9.169 1.00 91.94 109 ASN A CA 1
ATOM 912 C C . ASN A 1 109 ? 3.830 -2.354 9.816 1.00 91.94 109 ASN A C 1
ATOM 914 O O . ASN A 1 109 ? 3.523 -2.527 10.994 1.00 91.94 109 ASN A O 1
ATOM 918 N N . LEU A 1 110 ? 3.208 -1.458 9.044 1.00 92.62 110 LEU A N 1
ATOM 919 C CA . LEU A 1 110 ? 2.063 -0.665 9.490 1.00 92.62 110 LEU A CA 1
ATOM 920 C C . LEU A 1 110 ? 0.832 -1.541 9.744 1.00 92.62 110 LEU A C 1
ATOM 922 O O . LEU A 1 110 ? 0.219 -1.423 10.801 1.00 92.62 110 LEU A O 1
ATOM 926 N N . GLU A 1 111 ? 0.513 -2.472 8.844 1.00 90.75 111 GLU A N 1
ATOM 927 C CA . GLU A 1 111 ? -0.550 -3.468 9.043 1.00 90.75 111 GLU A CA 1
ATOM 928 C C . GLU A 1 111 ? -0.379 -4.199 10.387 1.00 90.75 111 GLU A C 1
ATOM 930 O O . GLU A 1 111 ? -1.321 -4.294 11.173 1.00 90.75 111 GLU A O 1
ATOM 935 N N . GLN A 1 112 ? 0.844 -4.645 10.698 1.00 89.75 112 GLN A N 1
ATOM 936 C CA . GLN A 1 112 ? 1.168 -5.278 11.979 1.00 89.75 112 GLN A CA 1
ATOM 937 C C . GLN A 1 112 ? 1.043 -4.325 13.168 1.00 89.75 112 GLN A C 1
ATOM 939 O O . GLN A 1 112 ? 0.407 -4.679 14.161 1.00 89.75 112 GLN A O 1
ATOM 944 N N . LYS A 1 113 ? 1.607 -3.117 13.064 1.00 90.12 113 LYS A N 1
ATOM 945 C CA . LYS A 1 113 ? 1.572 -2.086 14.113 1.00 90.12 113 LYS A CA 1
ATOM 946 C C . LYS A 1 113 ? 0.143 -1.733 14.533 1.00 90.12 113 LYS A C 1
ATOM 948 O O . LYS A 1 113 ? -0.098 -1.506 15.714 1.00 90.12 113 LYS A O 1
ATOM 953 N N . TYR A 1 114 ? -0.787 -1.700 13.580 1.00 88.25 114 TYR A N 1
ATOM 954 C CA . TYR A 1 114 ? -2.189 -1.331 13.799 1.00 88.25 114 TYR A CA 1
ATOM 955 C C . TYR A 1 114 ? -3.133 -2.535 13.947 1.00 88.25 114 TYR A C 1
ATOM 957 O O . TYR A 1 114 ? -4.347 -2.359 13.979 1.00 88.25 114 TYR A O 1
ATOM 965 N N . GLY A 1 115 ? -2.605 -3.760 14.058 1.00 84.25 115 GLY A N 1
ATOM 966 C CA . GLY A 1 115 ? -3.420 -4.955 14.308 1.00 84.25 115 GLY A CA 1
ATOM 967 C C . GLY A 1 115 ? -4.342 -5.345 13.148 1.00 84.25 115 GLY A C 1
ATOM 968 O O . GLY A 1 115 ? -5.330 -6.042 13.351 1.00 84.25 115 GLY A O 1
ATOM 969 N N . MET A 1 116 ? -4.014 -4.935 11.924 1.00 80.50 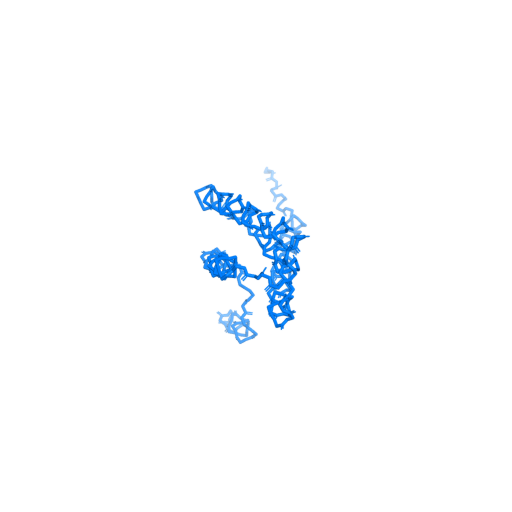116 MET A N 1
ATOM 970 C CA . MET A 1 116 ? -4.819 -5.144 10.713 1.00 80.50 116 MET A CA 1
ATOM 971 C C . MET A 1 116 ? -4.544 -6.478 10.011 1.00 80.50 116 MET A C 1
ATOM 973 O O . MET A 1 116 ? -4.780 -6.641 8.816 1.00 80.50 116 MET A O 1
ATOM 977 N N . ASN A 1 117 ? -4.065 -7.459 10.769 1.00 72.12 117 ASN A N 1
ATOM 978 C CA . ASN A 1 117 ? -3.842 -8.806 10.275 1.00 72.12 117 ASN A CA 1
ATOM 979 C C . ASN A 1 117 ? -5.063 -9.665 10.585 1.00 72.12 117 ASN A C 1
ATOM 981 O O . ASN A 1 117 ? -5.513 -9.715 11.728 1.00 72.12 117 ASN A O 1
ATOM 985 N N . LEU A 1 118 ? -5.548 -10.422 9.598 1.00 64.69 118 LEU A N 1
ATOM 986 C CA . LEU A 1 118 ? -6.450 -11.532 9.893 1.00 64.69 118 LEU A CA 1
ATOM 987 C C . LEU A 1 118 ? -5.736 -12.498 10.851 1.00 64.69 118 LEU A C 1
ATOM 989 O O . LEU A 1 118 ? -4.658 -12.989 10.491 1.00 64.69 118 LEU A O 1
ATOM 993 N N . PRO A 1 119 ? -6.305 -12.794 12.036 1.00 58.78 119 PRO A N 1
ATOM 994 C CA . PRO A 1 119 ? -5.765 -13.837 12.892 1.00 58.78 119 PRO A CA 1
ATOM 995 C C . PRO A 1 119 ? -5.692 -15.131 12.085 1.00 58.78 119 PRO A C 1
ATOM 997 O O . PRO A 1 119 ? -6.608 -15.471 11.322 1.00 58.78 119 PRO A O 1
ATOM 1000 N N . LYS A 1 120 ? -4.575 -15.853 12.210 1.00 57.78 120 LYS A N 1
ATOM 1001 C CA . LYS A 1 120 ? -4.447 -17.152 11.549 1.00 57.78 120 LYS A CA 1
ATOM 1002 C C . LYS A 1 120 ? -5.563 -18.053 12.085 1.00 57.78 120 LYS A C 1
ATOM 1004 O O . LYS A 1 120 ? -5.958 -17.935 13.242 1.00 57.78 120 LYS A O 1
ATOM 1009 N N . LYS A 1 121 ? -6.083 -18.970 11.257 1.00 54.09 121 LYS A N 1
ATOM 1010 C CA . LYS A 1 121 ? -7.165 -19.908 11.645 1.00 54.09 121 LYS A CA 1
ATOM 1011 C C . LYS A 1 121 ? -6.912 -20.626 12.984 1.00 54.09 121 LYS A C 1
ATOM 1013 O O . LYS A 1 121 ? -7.864 -21.056 13.628 1.00 54.09 121 LYS A O 1
ATOM 1018 N N . GLU A 1 122 ? -5.650 -20.774 13.369 1.00 51.16 122 GLU A N 1
ATOM 1019 C CA . GLU A 1 122 ? -5.203 -21.372 14.626 1.00 51.16 122 GLU A CA 1
ATOM 1020 C C . GLU A 1 122 ? -5.501 -20.477 15.846 1.00 51.16 122 GLU A C 1
ATOM 1022 O O . GLU A 1 122 ? -6.012 -20.983 16.842 1.00 51.16 122 GLU A O 1
ATOM 1027 N N . ASP A 1 123 ? -5.324 -19.156 15.746 1.00 50.81 123 ASP A N 1
ATOM 1028 C CA . ASP A 1 123 ? -5.529 -18.204 16.852 1.00 50.81 123 ASP A CA 1
ATOM 1029 C C . ASP A 1 123 ? -7.013 -18.025 17.212 1.00 50.81 123 ASP A C 1
ATOM 1031 O O . ASP A 1 123 ? -7.378 -17.919 18.385 1.00 50.81 123 ASP A O 1
ATOM 1035 N N . ALA A 1 124 ? -7.905 -18.074 16.215 1.00 52.84 124 ALA A N 1
ATOM 1036 C CA . ALA A 1 124 ? -9.350 -17.943 16.430 1.00 52.84 124 ALA A CA 1
ATOM 1037 C C . ALA A 1 124 ? -9.940 -19.090 17.276 1.00 52.84 124 ALA A C 1
ATOM 1039 O O . ALA A 1 124 ? -10.917 -18.897 18.000 1.00 52.84 124 ALA A O 1
ATOM 1040 N N . ARG A 1 125 ? -9.340 -20.289 17.216 1.00 49.03 125 ARG A N 1
ATOM 1041 C CA . ARG A 1 125 ? -9.749 -21.434 18.047 1.00 49.03 125 ARG A CA 1
ATOM 1042 C C . ARG A 1 125 ? -9.329 -21.278 19.507 1.00 49.03 125 ARG A C 1
ATOM 1044 O O . ARG A 1 125 ? -10.046 -21.763 20.375 1.00 49.03 125 ARG A O 1
ATOM 1051 N N . PHE A 1 126 ? -8.213 -20.603 19.782 1.00 43.25 126 PHE A N 1
ATOM 1052 C CA . PHE A 1 126 ? -7.754 -20.363 21.152 1.00 43.25 126 PHE A CA 1
ATOM 1053 C C . PHE A 1 126 ? -8.593 -19.297 21.862 1.00 43.25 126 PHE A C 1
ATOM 1055 O O . PHE A 1 126 ? -8.981 -19.516 23.007 1.00 43.25 126 PHE A O 1
ATOM 1062 N N . ALA A 1 127 ? -8.970 -18.215 21.172 1.00 48.38 127 ALA A N 1
ATOM 1063 C CA . ALA A 1 127 ? -9.812 -17.156 21.745 1.00 48.38 127 ALA A CA 1
ATOM 1064 C C . ALA A 1 127 ? -11.211 -17.646 22.186 1.00 48.38 127 ALA A C 1
ATOM 1066 O O . ALA A 1 127 ? -11.771 -17.158 23.167 1.00 48.38 127 ALA A O 1
ATOM 1067 N N . LEU A 1 128 ? -11.762 -18.650 21.491 1.00 47.19 128 LEU A N 1
ATOM 1068 C CA . LEU A 1 128 ? -13.037 -19.295 21.840 1.00 47.19 128 LEU A CA 1
ATOM 1069 C C . LEU A 1 128 ? -12.915 -20.344 22.959 1.00 47.19 128 LEU A C 1
ATOM 1071 O O . LEU A 1 128 ? -13.929 -20.771 23.507 1.00 47.19 128 LEU A O 1
ATOM 1075 N N . MET A 1 129 ? -11.700 -20.795 23.290 1.00 43.38 129 MET A N 1
ATOM 1076 C CA . MET A 1 129 ? -11.464 -21.757 24.375 1.00 43.38 129 MET A CA 1
ATOM 1077 C C . MET A 1 129 ? -11.044 -21.097 25.691 1.00 43.38 129 MET A C 1
ATOM 1079 O O . MET A 1 129 ? -11.208 -21.713 26.738 1.00 43.38 129 MET A O 1
ATOM 1083 N N . SER A 1 130 ? -10.565 -19.851 25.665 1.00 40.97 130 SER A N 1
ATOM 1084 C CA . SER A 1 130 ? -10.225 -19.064 26.861 1.00 40.97 130 SER A CA 1
ATOM 1085 C C . SER A 1 130 ? -11.414 -18.325 27.494 1.00 40.97 130 SER A C 1
ATOM 1087 O O . SER A 1 130 ? -11.230 -17.596 28.463 1.00 40.97 130 SER A O 1
ATOM 1089 N N . THR A 1 131 ? -12.626 -18.496 26.958 1.00 42.72 131 THR A N 1
ATOM 1090 C CA . THR A 1 131 ? -13.884 -17.895 27.447 1.00 42.72 131 THR A CA 1
ATOM 1091 C C . THR A 1 131 ? -14.789 -18.888 28.194 1.00 42.72 131 THR A C 1
ATOM 1093 O O . THR A 1 131 ? -15.996 -18.671 28.291 1.00 42.72 131 THR A O 1
ATOM 1096 N N . LYS A 1 132 ? -14.228 -19.975 28.735 1.00 37.22 132 LYS A N 1
ATOM 1097 C CA . LYS A 1 132 ? -14.945 -20.922 29.603 1.00 37.22 132 LYS A CA 1
ATOM 1098 C C . LYS A 1 132 ? -14.498 -20.829 31.051 1.00 37.22 132 LYS A C 1
ATOM 1100 O O . LYS A 1 132 ? -13.273 -20.712 31.267 1.00 37.22 132 LYS A O 1
#